Protein AF-A0A7K0PHN8-F1 (afdb_monomer)

pLDDT: mean 76.18, std 10.47, range [43.06, 88.5]

Secondary structure (DSSP, 8-state):
--HHHHHHHHHHHHHHHHHHTT---HHHHHHHHHHHHHTT-THHHHHHHHHHHHHHHHHT--HHHHHHHHHHHHTTT-HHHHHHHHHHHHHHHHHHHHHHHHHHHT-

Radius of gyration: 14.68 Å; Cα contacts (8 Å, |Δi|>4): 81; chains: 1; bounding box: 36×32×43 Å

Sequence (107 aa):
MALRGRQADRVLKAARTLQDTGEMTLGDAAYVCAFLADVDDERYSVAAARLAARIAMASRLGLEELDRLMNLVANLPEPDRLAELLRFTRDADLALARARTVRVAGS

Structure (mmCIF, N/CA/C/O backbone):
data_AF-A0A7K0PHN8-F1
#
_entry.id   AF-A0A7K0PHN8-F1
#
loop_
_atom_site.group_PDB
_atom_site.id
_atom_site.type_symbol
_atom_site.label_atom_id
_atom_site.label_alt_id
_atom_site.label_comp_id
_atom_site.label_asym_id
_atom_site.label_entity_id
_atom_sit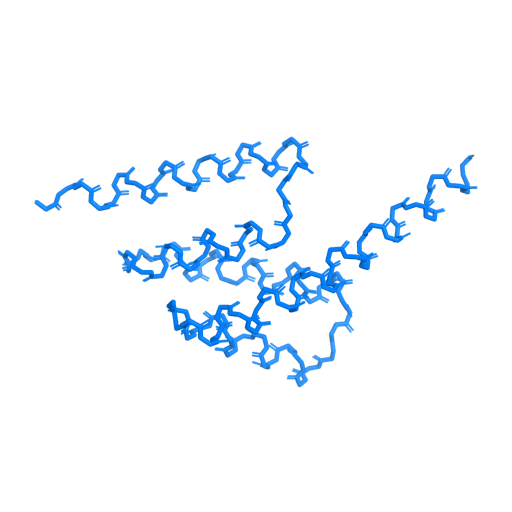e.label_seq_id
_atom_site.pdbx_PDB_ins_code
_atom_site.Cartn_x
_atom_site.Cartn_y
_atom_site.Cartn_z
_atom_site.occupancy
_atom_site.B_iso_or_equiv
_atom_site.auth_seq_id
_atom_site.auth_comp_id
_atom_site.auth_asym_id
_atom_site.auth_atom_id
_atom_site.pdbx_PDB_model_num
ATOM 1 N N . MET A 1 1 ? 19.223 7.900 -21.930 1.00 44.00 1 MET A N 1
ATOM 2 C CA . MET A 1 1 ? 18.589 7.099 -20.859 1.00 44.00 1 MET A CA 1
ATOM 3 C C . MET A 1 1 ? 18.504 7.905 -19.544 1.00 44.00 1 MET A C 1
ATOM 5 O O . MET A 1 1 ? 18.997 7.462 -18.526 1.00 44.00 1 MET A O 1
ATOM 9 N N . ALA A 1 2 ? 17.908 9.111 -19.555 1.00 49.03 2 ALA A N 1
ATOM 10 C CA . ALA A 1 2 ? 17.866 10.027 -18.389 1.00 49.03 2 ALA A CA 1
ATOM 11 C C . ALA A 1 2 ? 16.443 10.515 -18.028 1.00 49.03 2 ALA A C 1
ATOM 13 O O . ALA A 1 2 ? 16.266 11.355 -17.149 1.00 49.03 2 ALA A O 1
ATOM 14 N N . LEU A 1 3 ? 15.424 10.018 -18.739 1.00 43.06 3 LEU A N 1
ATOM 15 C CA . LEU A 1 3 ? 14.035 10.472 -18.608 1.00 43.06 3 LEU A CA 1
ATOM 16 C C . LEU A 1 3 ? 13.215 9.638 -17.609 1.00 43.06 3 LEU A C 1
ATOM 18 O O . LEU A 1 3 ? 12.299 10.190 -17.012 1.00 43.06 3 LEU A O 1
ATOM 22 N N . ARG A 1 4 ? 13.572 8.363 -17.372 1.00 53.31 4 ARG A N 1
ATOM 23 C CA . ARG A 1 4 ? 12.858 7.480 -16.427 1.00 53.31 4 ARG A CA 1
ATOM 24 C C . ARG A 1 4 ? 13.076 7.886 -14.959 1.00 53.31 4 ARG A C 1
ATOM 26 O O . ARG A 1 4 ? 12.104 8.130 -14.257 1.00 53.31 4 ARG A O 1
ATOM 33 N N . GLY A 1 5 ? 14.321 8.132 -14.534 1.00 55.09 5 GLY A N 1
ATOM 34 C CA . GLY A 1 5 ? 14.615 8.569 -13.154 1.00 55.09 5 GLY A CA 1
ATOM 35 C C . GLY A 1 5 ? 14.038 9.946 -12.776 1.00 55.09 5 GLY A C 1
ATOM 36 O O . GLY A 1 5 ? 13.573 10.148 -11.659 1.00 55.09 5 GLY A O 1
ATOM 37 N N . ARG A 1 6 ? 13.955 10.892 -13.728 1.00 57.84 6 ARG A N 1
ATOM 38 C CA . ARG A 1 6 ? 13.379 12.232 -13.469 1.00 57.84 6 ARG A CA 1
ATOM 39 C C . ARG A 1 6 ? 11.873 12.203 -13.193 1.00 57.84 6 ARG A C 1
ATOM 41 O O . ARG A 1 6 ? 11.357 13.147 -12.595 1.00 57.84 6 ARG A O 1
ATOM 48 N N . GLN A 1 7 ? 11.160 11.179 -13.662 1.00 65.00 7 GLN A N 1
ATOM 49 C CA . GLN A 1 7 ? 9.735 11.018 -13.371 1.00 65.00 7 GLN A CA 1
ATOM 50 C C . GLN A 1 7 ? 9.525 10.445 -11.963 1.00 65.00 7 GLN A C 1
ATOM 52 O O . GLN A 1 7 ? 8.699 10.988 -11.235 1.00 65.00 7 GLN A O 1
ATOM 57 N N . ALA A 1 8 ? 10.339 9.474 -11.532 1.00 63.16 8 ALA A N 1
ATOM 58 C CA . ALA A 1 8 ? 10.340 8.935 -10.165 1.00 63.16 8 ALA A CA 1
ATOM 59 C C . ALA A 1 8 ? 10.530 10.024 -9.100 1.00 63.16 8 ALA A C 1
ATOM 61 O O . ALA A 1 8 ? 9.734 10.132 -8.167 1.00 63.16 8 ALA A O 1
ATOM 62 N N . ASP A 1 9 ? 11.511 10.910 -9.298 1.00 66.19 9 ASP A N 1
ATOM 63 C CA . ASP A 1 9 ? 11.765 12.054 -8.414 1.00 66.19 9 ASP A CA 1
ATOM 64 C C . ASP A 1 9 ? 10.558 12.992 -8.288 1.00 66.19 9 ASP A C 1
ATOM 66 O O . ASP A 1 9 ? 10.242 13.482 -7.201 1.00 66.19 9 ASP A O 1
ATOM 70 N N . ARG A 1 10 ? 9.873 13.258 -9.407 1.00 67.38 10 ARG A N 1
ATOM 71 C CA . ARG A 1 10 ? 8.694 14.132 -9.437 1.00 67.38 10 ARG A CA 1
ATOM 72 C C . ARG A 1 10 ? 7.496 13.478 -8.763 1.00 67.38 10 ARG A C 1
ATOM 74 O O . ARG A 1 10 ? 6.799 14.168 -8.026 1.00 67.38 10 ARG A O 1
ATOM 81 N N . VAL A 1 11 ? 7.295 12.179 -8.972 1.00 69.69 11 VAL A N 1
ATOM 82 C CA . VAL A 1 11 ? 6.225 11.407 -8.327 1.00 69.69 11 VAL A CA 1
ATOM 83 C C . VAL A 1 11 ? 6.448 11.348 -6.816 1.00 69.69 11 VAL A C 1
ATOM 85 O O . VAL A 1 11 ? 5.540 11.675 -6.061 1.00 69.69 11 VAL A O 1
ATOM 88 N N . LEU A 1 12 ? 7.670 11.059 -6.355 1.00 66.62 12 LEU A N 1
ATOM 89 C CA . LEU A 1 12 ? 8.026 11.083 -4.930 1.00 66.62 12 LEU A CA 1
ATOM 90 C C . LEU A 1 12 ? 7.849 12.465 -4.301 1.00 66.62 12 LEU A C 1
ATOM 92 O O . LEU A 1 12 ? 7.349 12.579 -3.183 1.00 66.62 12 LEU A O 1
ATOM 96 N N . LYS A 1 13 ? 8.257 13.523 -5.007 1.00 67.56 13 LYS A N 1
ATOM 97 C CA . LYS A 1 13 ? 8.104 14.896 -4.520 1.00 67.56 13 LYS A CA 1
ATOM 98 C C . LYS A 1 13 ? 6.630 15.292 -4.426 1.00 67.56 13 LYS A C 1
ATOM 100 O O . LYS A 1 13 ? 6.237 15.840 -3.403 1.00 67.56 13 LYS A O 1
ATOM 105 N N . ALA A 1 14 ? 5.827 14.971 -5.441 1.00 68.88 14 ALA A N 1
ATOM 106 C CA . ALA A 1 14 ? 4.386 15.208 -5.432 1.00 68.88 14 ALA A CA 1
ATOM 107 C C . ALA A 1 14 ? 3.696 14.421 -4.308 1.00 68.88 14 ALA A C 1
ATOM 109 O O . ALA A 1 14 ? 2.936 15.000 -3.540 1.00 68.88 14 ALA A O 1
ATOM 110 N N . ALA A 1 15 ? 4.036 13.140 -4.145 1.00 68.44 15 ALA A N 1
ATOM 111 C CA . ALA A 1 15 ? 3.526 12.297 -3.069 1.00 68.44 15 ALA A CA 1
ATOM 112 C C . ALA A 1 15 ? 3.874 12.861 -1.684 1.00 68.44 15 ALA A C 1
ATOM 114 O O . ALA A 1 15 ? 3.029 12.920 -0.800 1.00 68.44 15 ALA A O 1
ATOM 115 N N . ARG A 1 16 ? 5.105 13.348 -1.494 1.00 66.31 16 ARG A N 1
ATOM 116 C CA . ARG A 1 16 ? 5.521 13.959 -0.227 1.00 66.31 16 ARG A CA 1
ATOM 117 C C . ARG A 1 16 ? 4.756 15.249 0.067 1.00 66.31 16 ARG A C 1
ATOM 119 O O . ARG A 1 16 ? 4.291 15.429 1.184 1.00 66.31 16 ARG A O 1
ATOM 126 N N . THR A 1 17 ? 4.560 16.100 -0.940 1.00 64.69 17 THR A N 1
ATOM 127 C CA . THR A 1 17 ? 3.740 17.312 -0.807 1.00 64.69 17 THR A CA 1
ATOM 128 C C . THR A 1 17 ? 2.283 16.982 -0.466 1.00 64.69 17 THR A C 1
ATOM 130 O O . THR A 1 17 ? 1.723 17.614 0.421 1.00 64.69 17 THR A O 1
ATOM 133 N N . LEU A 1 18 ? 1.688 15.969 -1.101 1.00 62.38 18 LEU A N 1
ATOM 134 C CA . LEU A 1 18 ? 0.312 15.525 -0.828 1.00 62.38 18 LEU A CA 1
ATOM 135 C C . LEU A 1 18 ? 0.165 14.811 0.527 1.00 62.38 18 LEU A C 1
ATOM 137 O O . LEU A 1 18 ? -0.891 14.848 1.158 1.00 62.38 18 LEU A O 1
ATOM 141 N N . GLN A 1 19 ? 1.224 14.154 1.001 1.00 62.28 19 GLN A N 1
ATOM 142 C CA . GLN A 1 19 ? 1.268 13.600 2.349 1.00 62.28 19 GLN A CA 1
ATOM 143 C C . GLN A 1 19 ? 1.260 14.715 3.403 1.00 62.28 19 GLN A C 1
ATOM 145 O O . GLN A 1 19 ? 0.554 14.586 4.403 1.00 62.28 19 GLN A O 1
ATOM 150 N N . ASP A 1 20 ? 2.016 15.793 3.182 1.00 63.03 20 ASP A N 1
ATOM 151 C CA 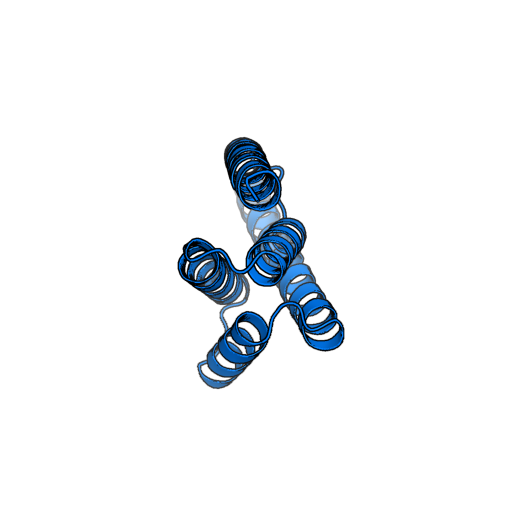. ASP A 1 20 ? 2.107 16.920 4.115 1.00 63.03 20 ASP A CA 1
ATOM 152 C C . ASP A 1 20 ? 0.787 17.711 4.199 1.00 63.03 20 ASP A C 1
ATOM 154 O O . ASP A 1 20 ? 0.455 18.234 5.263 1.00 63.03 20 ASP A O 1
ATOM 158 N N . THR A 1 21 ? -0.015 17.740 3.126 1.00 66.31 21 THR A N 1
ATOM 159 C CA . THR A 1 21 ? -1.388 18.284 3.157 1.00 66.31 21 THR A CA 1
ATOM 160 C C . THR A 1 21 ? -2.409 17.318 3.767 1.00 66.31 21 THR A C 1
ATOM 162 O O . THR A 1 21 ? -3.543 17.707 4.042 1.00 66.31 21 THR A O 1
ATOM 165 N N . GLY A 1 22 ? -2.016 16.067 4.032 1.00 63.75 22 GLY A N 1
ATOM 166 C CA . GLY A 1 22 ? -2.887 15.028 4.583 1.00 63.75 22 GLY A CA 1
ATOM 167 C C . GLY A 1 22 ? -3.914 14.475 3.592 1.00 63.75 22 GLY A C 1
ATOM 168 O O . GLY A 1 22 ? -4.832 13.773 4.018 1.00 63.75 22 GLY A O 1
ATOM 169 N N . GLU A 1 23 ? -3.767 14.778 2.301 1.00 69.81 23 GLU A N 1
ATOM 170 C CA . GLU A 1 23 ? -4.691 14.372 1.234 1.00 69.81 23 GLU A CA 1
ATOM 171 C C . GLU A 1 23 ? -4.340 13.009 0.626 1.00 69.81 23 GLU A C 1
ATOM 173 O O . GLU A 1 23 ? -5.155 12.414 -0.071 1.00 69.81 23 GLU A O 1
ATOM 178 N N . MET A 1 24 ? -3.142 12.488 0.903 1.00 76.81 24 MET A N 1
ATOM 179 C CA . MET A 1 24 ? -2.684 11.229 0.322 1.00 76.81 24 MET A CA 1
ATOM 180 C C . MET A 1 24 ? -3.193 10.009 1.100 1.00 76.81 24 MET A C 1
ATOM 182 O O . MET A 1 24 ? -2.781 9.766 2.243 1.00 76.81 24 MET A O 1
ATOM 186 N N . THR A 1 25 ? -4.048 9.218 0.452 1.00 82.06 25 THR A N 1
ATOM 187 C CA . THR A 1 25 ? -4.554 7.942 0.980 1.00 82.06 25 THR A CA 1
ATOM 188 C C . THR A 1 25 ? -3.473 6.854 0.939 1.00 82.06 25 THR A C 1
ATOM 190 O O . THR A 1 25 ? -2.442 6.996 0.268 1.00 82.06 25 THR A O 1
ATOM 193 N N . LEU A 1 26 ? -3.670 5.740 1.652 1.00 81.88 26 LEU A N 1
ATOM 194 C CA . LEU A 1 26 ? -2.768 4.588 1.535 1.00 81.88 26 LEU A CA 1
ATOM 195 C C . LEU A 1 26 ? -2.834 3.968 0.131 1.00 81.88 26 LEU A C 1
ATOM 197 O O . LEU A 1 26 ? -1.819 3.467 -0.354 1.00 81.88 26 LEU A O 1
ATOM 201 N N . GLY A 1 27 ? -3.988 4.050 -0.539 1.00 83.75 27 GLY A N 1
ATOM 202 C CA . GLY A 1 27 ? -4.137 3.632 -1.936 1.00 83.75 27 GLY A CA 1
ATOM 203 C C . GLY A 1 27 ? -3.244 4.427 -2.893 1.00 83.75 27 GLY A C 1
ATOM 204 O O . GLY A 1 27 ? -2.529 3.838 -3.704 1.00 83.75 27 GLY A O 1
ATOM 205 N N . ASP A 1 28 ? -3.195 5.753 -2.746 1.00 82.50 28 ASP A N 1
ATOM 206 C CA . ASP A 1 28 ? -2.301 6.607 -3.544 1.00 82.50 28 ASP A CA 1
ATOM 207 C C . ASP A 1 28 ? -0.826 6.258 -3.294 1.00 82.50 28 ASP A C 1
ATOM 209 O O . ASP A 1 28 ? -0.017 6.181 -4.221 1.00 82.50 28 ASP A O 1
ATOM 213 N N . ALA A 1 29 ? -0.476 5.970 -2.037 1.00 81.44 29 ALA A N 1
ATOM 214 C CA . ALA A 1 29 ? 0.865 5.530 -1.666 1.00 81.44 29 ALA A CA 1
ATOM 215 C C . ALA A 1 29 ? 1.252 4.182 -2.300 1.00 81.44 29 ALA A C 1
ATOM 217 O O . ALA A 1 29 ? 2.407 4.013 -2.700 1.00 81.44 29 ALA A O 1
ATOM 218 N N . ALA A 1 30 ? 0.307 3.247 -2.433 1.00 83.62 30 ALA A N 1
ATOM 219 C CA . ALA A 1 30 ? 0.522 1.974 -3.118 1.00 83.62 30 ALA A CA 1
ATOM 220 C C . ALA A 1 30 ? 0.793 2.166 -4.616 1.00 83.62 30 ALA A C 1
ATOM 222 O O . ALA A 1 30 ? 1.737 1.570 -5.136 1.00 83.62 30 ALA A O 1
ATOM 223 N N . TYR A 1 31 ? 0.054 3.054 -5.291 1.00 83.38 31 TYR A N 1
ATOM 224 C CA . TYR A 1 31 ? 0.319 3.397 -6.694 1.00 83.38 31 TYR A CA 1
ATOM 225 C C . TYR A 1 31 ? 1.694 4.032 -6.896 1.00 83.38 31 TYR A C 1
ATOM 227 O O . TYR A 1 31 ? 2.404 3.672 -7.833 1.00 83.38 31 TYR A O 1
ATOM 235 N N . VAL A 1 32 ? 2.102 4.936 -6.001 1.00 81.56 32 VAL A N 1
ATOM 236 C CA . VAL A 1 32 ? 3.449 5.520 -6.032 1.00 81.56 32 VAL A CA 1
ATOM 237 C C . VAL A 1 32 ? 4.513 4.437 -5.860 1.00 81.56 32 VAL A C 1
ATOM 239 O O . VAL A 1 32 ? 5.484 4.424 -6.610 1.00 81.56 32 VAL A O 1
ATOM 242 N N . CYS A 1 33 ? 4.334 3.503 -4.921 1.00 81.81 33 CYS A N 1
ATOM 243 C CA . CYS A 1 33 ? 5.281 2.403 -4.729 1.00 81.81 33 CYS A CA 1
ATOM 244 C C . CYS A 1 33 ? 5.351 1.482 -5.953 1.00 81.81 33 CYS A C 1
ATOM 246 O O . CYS A 1 33 ? 6.450 1.126 -6.362 1.00 81.81 33 CYS A O 1
ATOM 248 N N . ALA A 1 34 ? 4.215 1.146 -6.570 1.00 84.00 34 ALA A N 1
ATOM 249 C CA . ALA A 1 34 ? 4.186 0.342 -7.790 1.00 84.00 34 ALA A CA 1
ATOM 250 C C . ALA A 1 34 ? 4.857 1.058 -8.970 1.00 84.00 34 ALA A C 1
ATOM 252 O O . ALA A 1 34 ? 5.633 0.445 -9.694 1.00 84.00 34 ALA A O 1
ATOM 253 N N . PHE A 1 35 ? 4.633 2.366 -9.124 1.00 82.69 35 PHE A N 1
ATOM 254 C CA . PHE A 1 35 ? 5.333 3.170 -10.126 1.00 82.69 35 PHE A CA 1
ATOM 255 C C . PHE A 1 35 ? 6.851 3.165 -9.901 1.00 82.69 35 PHE A C 1
ATOM 257 O O . PHE A 1 35 ? 7.604 3.015 -10.855 1.00 82.69 35 PHE A O 1
ATOM 264 N N . LEU A 1 36 ? 7.308 3.309 -8.648 1.00 80.19 36 LEU A N 1
ATOM 265 C CA . LEU A 1 36 ? 8.735 3.260 -8.303 1.00 80.19 36 LEU A CA 1
ATOM 266 C C . LEU A 1 36 ? 9.356 1.873 -8.541 1.00 80.19 36 LEU A C 1
ATOM 268 O O . LEU A 1 36 ? 10.518 1.798 -8.930 1.00 80.19 36 LEU A O 1
ATOM 272 N N . ALA A 1 37 ? 8.584 0.803 -8.333 1.00 81.69 37 ALA A N 1
ATOM 273 C CA . ALA A 1 37 ? 8.998 -0.565 -8.637 1.00 81.69 37 ALA A CA 1
ATOM 274 C C . ALA A 1 37 ? 9.142 -0.794 -10.151 1.00 81.69 37 ALA A C 1
ATOM 276 O O . ALA A 1 37 ? 10.129 -1.366 -10.595 1.00 81.69 37 ALA A O 1
ATOM 277 N N . ASP A 1 38 ? 8.197 -0.292 -10.955 1.00 84.62 38 ASP A N 1
ATOM 278 C CA . ASP A 1 38 ? 8.228 -0.402 -12.423 1.00 84.62 38 ASP A CA 1
ATOM 279 C C . ASP A 1 38 ? 9.442 0.303 -13.051 1.00 84.62 38 ASP A C 1
ATOM 281 O O . ASP A 1 38 ? 10.001 -0.141 -14.054 1.00 84.62 38 ASP A O 1
ATOM 285 N N . VAL A 1 39 ? 9.893 1.399 -12.436 1.00 82.12 39 VAL A N 1
ATOM 286 C CA . VAL A 1 39 ? 11.090 2.133 -12.875 1.00 82.12 39 VAL A CA 1
ATOM 287 C C . VAL A 1 39 ? 12.398 1.616 -12.261 1.00 82.12 39 VAL A C 1
ATOM 289 O O . VAL A 1 39 ? 13.441 2.197 -12.568 1.00 82.12 39 VAL A O 1
ATOM 292 N N . ASP A 1 40 ? 12.345 0.549 -11.450 1.00 77.31 40 ASP A N 1
ATOM 293 C CA . ASP A 1 40 ? 13.487 -0.107 -10.788 1.00 77.31 40 ASP A CA 1
ATOM 294 C C . ASP A 1 40 ? 14.379 0.873 -9.990 1.00 77.31 40 ASP A C 1
ATOM 296 O O . ASP A 1 40 ? 15.603 0.904 -1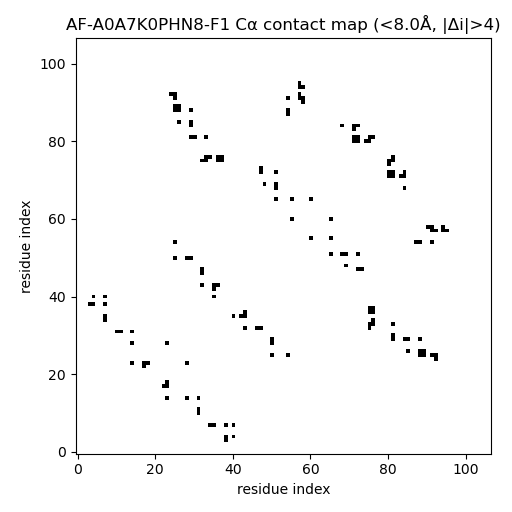0.115 1.00 77.31 40 ASP A O 1
ATOM 300 N N . ASP A 1 41 ? 13.755 1.763 -9.207 1.00 79.06 41 ASP A N 1
ATOM 301 C CA . ASP A 1 41 ? 14.458 2.763 -8.388 1.00 79.06 41 ASP A CA 1
ATOM 302 C C . ASP A 1 41 ? 14.750 2.209 -6.982 1.00 79.06 41 ASP A C 1
ATOM 304 O O . ASP A 1 41 ? 13.838 1.773 -6.289 1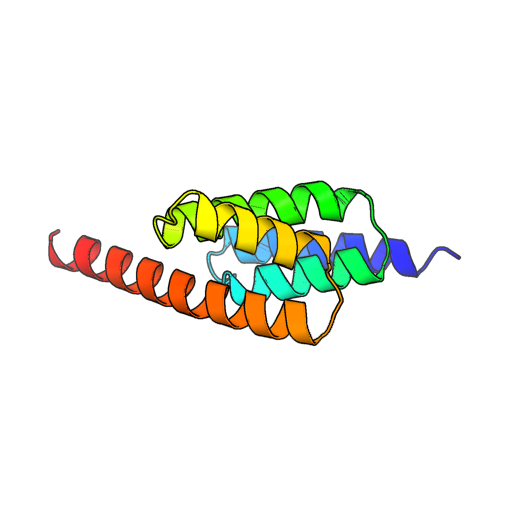.00 79.06 41 ASP A O 1
ATOM 308 N N . GLU A 1 42 ? 15.992 2.297 -6.495 1.00 78.12 42 GLU A N 1
ATOM 309 C CA . GLU A 1 42 ? 16.405 1.816 -5.160 1.00 78.12 42 GLU A CA 1
ATOM 310 C C . GLU A 1 42 ? 15.548 2.378 -4.005 1.00 78.12 42 GLU A C 1
ATOM 312 O O . GLU A 1 42 ? 15.354 1.741 -2.963 1.00 78.12 42 GLU A O 1
ATOM 317 N N . ARG A 1 43 ? 14.967 3.568 -4.185 1.00 77.44 43 ARG A N 1
ATOM 318 C CA . ARG A 1 43 ? 14.072 4.187 -3.198 1.00 77.44 43 ARG A CA 1
ATOM 319 C C . ARG A 1 43 ? 12.774 3.414 -3.015 1.00 77.44 43 ARG A C 1
ATOM 321 O O . ARG A 1 43 ? 12.119 3.609 -1.986 1.00 77.44 43 ARG A O 1
ATOM 328 N N . TYR A 1 44 ? 12.404 2.559 -3.966 1.00 81.94 44 TYR A N 1
ATOM 329 C CA .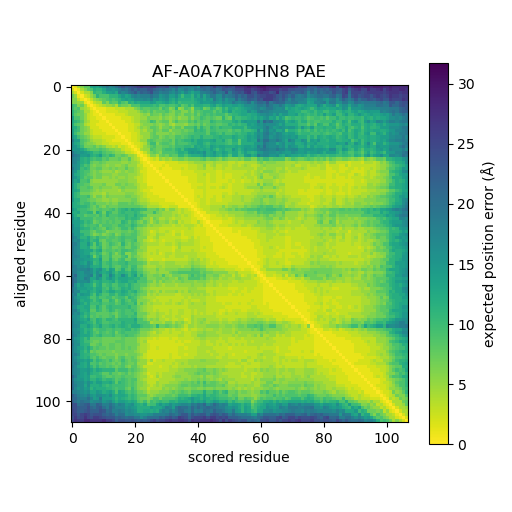 TYR A 1 44 ? 11.270 1.658 -3.846 1.00 81.94 44 TYR A CA 1
ATOM 330 C C . TYR A 1 44 ? 11.370 0.824 -2.568 1.00 81.94 44 TYR A C 1
ATOM 332 O O . TYR A 1 44 ? 10.415 0.840 -1.803 1.00 81.94 44 TYR A O 1
ATOM 340 N N . SER A 1 45 ? 12.524 0.232 -2.243 1.00 77.75 45 SER A N 1
ATOM 341 C CA . SER A 1 45 ? 12.710 -0.572 -1.019 1.00 77.75 45 SER A CA 1
ATOM 342 C C . SER A 1 45 ? 12.345 0.201 0.256 1.00 77.75 45 SER A C 1
ATOM 344 O O . SER A 1 45 ? 11.694 -0.318 1.165 1.00 77.75 45 SER A O 1
ATOM 346 N N . VAL A 1 46 ? 12.701 1.488 0.309 1.00 79.38 46 VAL A N 1
ATOM 347 C CA . VAL A 1 46 ? 12.380 2.372 1.440 1.00 79.38 46 VAL A CA 1
ATOM 348 C C . VAL A 1 46 ? 10.902 2.779 1.434 1.00 79.38 46 VAL A C 1
ATOM 350 O O . VAL A 1 46 ? 10.273 2.840 2.493 1.00 79.38 46 VAL A O 1
ATOM 353 N N . ALA A 1 47 ? 10.334 3.077 0.263 1.00 79.25 47 ALA A N 1
ATOM 354 C CA . ALA A 1 47 ? 8.927 3.448 0.112 1.00 79.25 47 ALA A CA 1
ATOM 355 C C . ALA A 1 47 ? 7.989 2.276 0.455 1.00 79.25 47 ALA A C 1
ATOM 357 O O . ALA A 1 47 ? 7.061 2.446 1.245 1.00 79.25 47 ALA A O 1
ATOM 358 N N . ALA A 1 48 ? 8.310 1.086 -0.049 1.00 81.38 48 ALA A N 1
ATOM 359 C CA . ALA A 1 48 ? 7.697 -0.200 0.246 1.00 81.38 48 ALA A CA 1
ATOM 360 C C . ALA A 1 48 ? 7.638 -0.481 1.753 1.00 81.38 48 ALA A C 1
ATOM 362 O O . ALA A 1 48 ? 6.556 -0.685 2.305 1.00 81.38 48 ALA A O 1
ATOM 363 N N . ALA A 1 49 ? 8.783 -0.412 2.441 1.00 77.25 49 ALA A N 1
ATOM 364 C CA . ALA A 1 49 ? 8.854 -0.647 3.883 1.00 77.25 49 ALA A CA 1
ATOM 365 C C . ALA A 1 49 ? 8.008 0.362 4.681 1.00 77.25 49 ALA A C 1
ATOM 367 O O . ALA A 1 49 ? 7.310 -0.002 5.629 1.00 77.25 49 ALA A O 1
ATOM 368 N N . ARG A 1 50 ? 8.021 1.64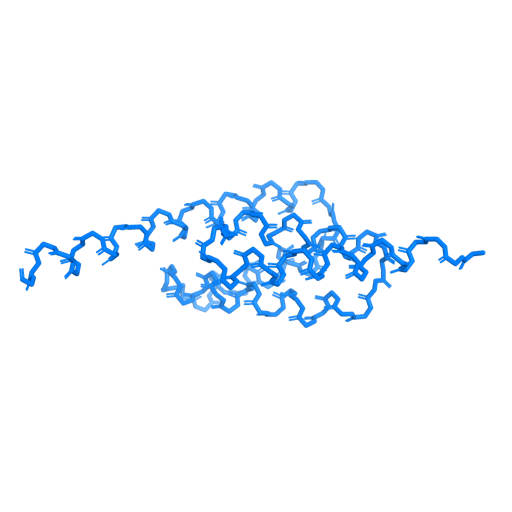1 4.281 1.00 81.25 50 ARG A N 1
ATOM 369 C CA . ARG A 1 50 ? 7.199 2.687 4.914 1.00 81.25 50 ARG A CA 1
ATOM 370 C C . ARG A 1 50 ? 5.706 2.460 4.693 1.00 81.25 50 ARG A C 1
ATOM 372 O O . ARG A 1 50 ? 4.927 2.667 5.623 1.00 81.25 50 ARG A O 1
ATOM 379 N N . LEU A 1 51 ? 5.308 2.056 3.489 1.00 82.62 51 LEU A N 1
ATOM 380 C CA . LEU A 1 51 ? 3.921 1.736 3.170 1.00 82.62 51 LEU A CA 1
ATOM 381 C C . LEU A 1 51 ? 3.437 0.541 3.998 1.00 82.62 51 LEU A C 1
ATOM 383 O O . LEU A 1 51 ? 2.404 0.646 4.660 1.00 82.62 51 LEU A O 1
ATOM 387 N N . ALA A 1 52 ? 4.217 -0.542 4.032 1.00 80.75 52 ALA A N 1
ATOM 388 C CA . ALA A 1 52 ? 3.897 -1.736 4.807 1.00 80.75 52 ALA A CA 1
ATOM 389 C C . ALA A 1 52 ? 3.731 -1.417 6.303 1.00 80.75 52 ALA A C 1
ATOM 391 O O . ALA A 1 52 ? 2.719 -1.770 6.909 1.00 80.75 52 ALA A O 1
ATOM 392 N N . ALA A 1 53 ? 4.657 -0.648 6.886 1.00 77.12 53 ALA A N 1
ATOM 393 C CA . ALA A 1 53 ? 4.566 -0.222 8.282 1.00 77.12 53 ALA A CA 1
ATOM 394 C C . ALA A 1 53 ? 3.304 0.616 8.563 1.00 77.12 53 ALA A C 1
ATOM 396 O O . ALA A 1 53 ? 2.642 0.426 9.585 1.00 77.12 53 ALA A O 1
ATOM 397 N N . ARG A 1 54 ? 2.937 1.534 7.657 1.00 80.75 54 ARG A N 1
ATOM 398 C CA . ARG A 1 54 ? 1.728 2.362 7.806 1.00 80.75 54 ARG A CA 1
ATOM 399 C C . ARG A 1 54 ? 0.449 1.532 7.762 1.00 80.75 54 ARG A C 1
ATOM 401 O O . ARG A 1 54 ? -0.418 1.740 8.607 1.00 80.75 54 ARG A O 1
ATOM 408 N N . ILE A 1 55 ? 0.343 0.595 6.822 1.00 80.69 55 ILE A N 1
ATOM 409 C CA . ILE A 1 55 ? -0.814 -0.308 6.713 1.00 80.69 55 ILE A CA 1
ATOM 410 C C . ILE A 1 55 ? -0.913 -1.201 7.957 1.00 80.69 55 ILE A C 1
ATOM 412 O O . ILE A 1 55 ? -2.001 -1.335 8.520 1.00 80.69 55 ILE A O 1
ATOM 416 N N . ALA A 1 56 ? 0.213 -1.749 8.427 1.00 80.06 56 ALA A N 1
ATOM 417 C CA . ALA A 1 56 ? 0.263 -2.584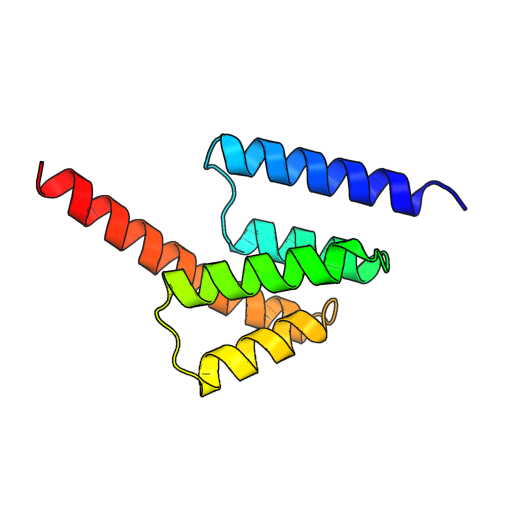 9.625 1.00 80.06 56 ALA A CA 1
ATOM 418 C C . ALA A 1 56 ? -0.204 -1.828 10.879 1.00 80.06 56 ALA A C 1
ATOM 420 O O . ALA A 1 56 ? -1.032 -2.334 11.634 1.00 80.06 56 ALA A O 1
ATOM 421 N N . MET A 1 57 ? 0.261 -0.587 11.069 1.00 79.19 57 MET A N 1
ATOM 422 C CA . MET A 1 57 ? -0.175 0.268 12.179 1.00 79.19 57 MET A CA 1
ATOM 423 C C . MET A 1 57 ? -1.662 0.637 12.092 1.00 79.19 57 MET A C 1
ATOM 425 O O . MET A 1 57 ? -2.355 0.632 13.109 1.00 79.19 57 MET A O 1
ATOM 429 N N . ALA A 1 58 ? -2.156 0.947 10.892 1.00 77.56 58 ALA A N 1
ATOM 430 C CA . ALA A 1 58 ? -3.553 1.308 10.662 1.00 77.56 58 ALA A CA 1
ATOM 431 C C . ALA A 1 58 ? -4.515 0.137 10.911 1.00 77.56 58 ALA A C 1
ATOM 433 O O . ALA A 1 58 ? -5.586 0.329 11.486 1.00 77.56 58 ALA A O 1
ATOM 434 N N . SER A 1 59 ? -4.111 -1.068 10.508 1.00 76.00 59 SER A N 1
ATOM 435 C CA . SER A 1 59 ? -4.971 -2.257 10.509 1.00 76.00 59 SER A CA 1
ATOM 436 C C . SER A 1 59 ? -4.726 -3.186 11.700 1.00 76.00 59 SER A C 1
ATOM 438 O O . SER A 1 59 ? -5.446 -4.164 11.853 1.00 76.00 59 SER A O 1
ATOM 440 N N . ARG A 1 60 ? -3.734 -2.881 12.555 1.00 81.31 60 ARG A N 1
ATOM 441 C CA . ARG A 1 60 ? -3.307 -3.712 13.700 1.00 81.31 60 ARG A CA 1
ATOM 442 C C . ARG A 1 60 ? -3.063 -5.174 13.308 1.00 81.31 60 ARG A C 1
ATOM 444 O O . ARG A 1 60 ? -3.518 -6.082 13.997 1.00 81.31 60 ARG A O 1
ATOM 451 N N . LEU A 1 61 ? -2.363 -5.367 12.192 1.00 80.00 61 LEU A N 1
ATOM 452 C CA . LEU A 1 61 ? -2.121 -6.688 11.613 1.00 80.00 61 LEU A CA 1
ATOM 453 C C . LEU A 1 61 ? -1.352 -7.605 12.573 1.00 80.00 61 LEU A C 1
ATOM 455 O O . LEU A 1 61 ? -0.428 -7.165 13.264 1.00 80.00 61 LEU A O 1
ATOM 459 N N . GLY A 1 62 ? -1.712 -8.887 12.566 1.00 81.12 62 GLY A N 1
ATOM 460 C CA . GLY A 1 62 ? -0.912 -9.957 13.150 1.00 81.12 62 GLY A CA 1
ATOM 461 C C . GLY A 1 62 ? 0.336 -10.267 12.314 1.00 81.12 62 GLY A C 1
ATOM 462 O O . GLY A 1 62 ? 0.511 -9.769 11.202 1.00 81.12 62 GLY A O 1
ATOM 463 N N . LEU A 1 63 ? 1.220 -11.118 12.843 1.00 81.75 63 LEU A N 1
ATOM 464 C CA . LEU A 1 63 ? 2.495 -11.460 12.193 1.00 81.75 63 LEU A CA 1
ATOM 465 C C . LEU A 1 63 ? 2.316 -12.120 10.813 1.00 81.75 63 LEU A C 1
ATOM 467 O O . LEU A 1 63 ? 3.053 -11.794 9.890 1.00 81.75 63 LEU A O 1
ATOM 471 N N . GLU A 1 64 ? 1.322 -12.997 10.655 1.00 85.50 64 GLU A N 1
ATOM 472 C CA . GLU A 1 64 ? 1.026 -13.666 9.375 1.00 85.50 64 GLU A CA 1
ATOM 473 C C . GLU A 1 64 ? 0.545 -12.678 8.302 1.00 85.50 64 GLU A C 1
ATOM 475 O O . GLU A 1 64 ? 0.945 -12.739 7.140 1.00 85.50 64 GLU A O 1
ATOM 480 N N . GLU A 1 65 ? -0.296 -11.723 8.692 1.00 84.81 65 GLU A N 1
ATOM 481 C CA . GLU A 1 65 ? -0.818 -10.693 7.793 1.00 84.81 65 GLU A CA 1
ATOM 482 C C . GLU A 1 65 ? 0.267 -9.679 7.422 1.00 84.81 65 GLU A C 1
ATOM 484 O O . GLU A 1 65 ? 0.295 -9.188 6.292 1.00 84.81 65 GLU A O 1
ATOM 489 N N . LEU A 1 66 ? 1.185 -9.394 8.350 1.00 82.94 66 LEU A N 1
ATOM 490 C CA . LEU A 1 66 ? 2.364 -8.579 8.089 1.00 82.94 66 LEU A CA 1
ATOM 491 C C . LEU A 1 66 ? 3.300 -9.254 7.079 1.00 82.94 66 LEU A C 1
ATOM 493 O O . LEU A 1 66 ? 3.760 -8.589 6.154 1.00 82.94 66 LEU A O 1
ATOM 497 N N . ASP A 1 67 ? 3.550 -10.556 7.217 1.00 85.19 67 ASP A N 1
ATOM 498 C CA . ASP A 1 67 ? 4.365 -11.312 6.259 1.00 85.19 67 ASP A CA 1
ATOM 499 C C . ASP A 1 67 ? 3.714 -11.337 4.867 1.00 85.19 67 ASP A C 1
ATOM 501 O O . ASP A 1 67 ? 4.358 -11.048 3.855 1.00 85.19 67 ASP A O 1
ATOM 505 N N . ARG A 1 68 ? 2.393 -11.556 4.803 1.00 87.19 68 ARG A N 1
ATOM 506 C CA . ARG A 1 68 ? 1.633 -11.444 3.550 1.00 87.19 68 ARG A CA 1
ATOM 507 C C . ARG A 1 68 ? 1.766 -10.054 2.932 1.00 87.19 68 ARG A C 1
ATOM 509 O O . ARG A 1 68 ? 2.024 -9.947 1.737 1.00 87.19 68 ARG A O 1
ATOM 516 N N . LEU A 1 69 ? 1.616 -8.996 3.725 1.00 86.00 69 LEU A N 1
ATOM 517 C CA . LEU A 1 69 ? 1.754 -7.616 3.263 1.00 86.00 69 LEU A CA 1
ATOM 518 C C . LEU A 1 69 ? 3.158 -7.337 2.711 1.00 86.00 69 LEU A C 1
ATOM 520 O O . LEU A 1 69 ? 3.283 -6.754 1.637 1.00 86.00 69 LEU A O 1
ATOM 524 N N . MET A 1 70 ? 4.205 -7.780 3.407 1.00 84.31 70 MET A N 1
ATOM 525 C CA . MET A 1 70 ? 5.587 -7.639 2.943 1.00 84.31 70 MET A CA 1
ATOM 526 C C . MET A 1 70 ? 5.812 -8.372 1.616 1.00 84.31 70 MET A C 1
ATOM 528 O O . MET A 1 70 ? 6.412 -7.802 0.704 1.00 84.31 70 MET A O 1
ATOM 532 N N . ASN A 1 71 ? 5.259 -9.579 1.464 1.00 87.19 71 ASN A N 1
ATOM 533 C CA . ASN A 1 71 ? 5.307 -10.336 0.213 1.00 87.19 71 ASN A CA 1
ATOM 534 C C . ASN A 1 71 ? 4.558 -9.638 -0.932 1.00 87.19 71 ASN A C 1
ATOM 536 O O . ASN A 1 71 ? 5.063 -9.585 -2.052 1.00 87.19 71 ASN A O 1
ATOM 540 N N . LEU A 1 72 ? 3.371 -9.075 -0.681 1.00 86.00 72 LEU A N 1
ATOM 541 C CA . LEU A 1 72 ? 2.629 -8.320 -1.698 1.00 86.00 72 LEU A CA 1
ATOM 542 C C . LEU A 1 72 ? 3.413 -7.109 -2.176 1.00 86.00 72 LEU A C 1
ATOM 544 O O . LEU A 1 72 ? 3.491 -6.859 -3.376 1.00 86.00 72 LEU A O 1
ATOM 548 N N . VAL A 1 73 ? 3.997 -6.375 -1.231 1.00 84.88 73 VAL A N 1
ATOM 549 C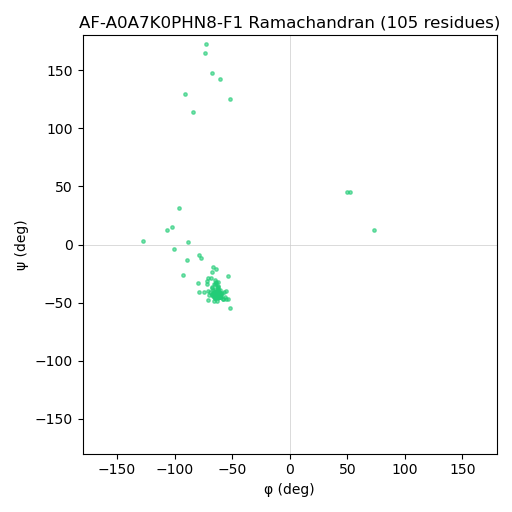 CA . VAL A 1 73 ? 4.773 -5.192 -1.554 1.00 84.88 73 VAL A CA 1
ATOM 550 C C . VAL A 1 73 ? 6.006 -5.582 -2.356 1.00 84.88 73 VAL A C 1
ATOM 552 O O . VAL A 1 73 ? 6.205 -4.943 -3.376 1.00 84.88 73 VAL A O 1
ATOM 555 N N . ALA A 1 74 ? 6.761 -6.619 -1.968 1.00 84.44 74 ALA A N 1
ATOM 556 C CA . ALA A 1 74 ? 8.011 -7.047 -2.615 1.00 84.44 74 ALA A CA 1
ATOM 557 C C . ALA A 1 74 ? 7.867 -7.547 -4.065 1.00 84.44 74 ALA A C 1
ATOM 559 O O . ALA A 1 74 ? 8.852 -7.562 -4.795 1.00 84.44 74 ALA A O 1
ATOM 560 N N . ASN A 1 75 ? 6.663 -7.954 -4.478 1.00 84.88 75 ASN A N 1
ATOM 561 C CA . ASN A 1 75 ? 6.386 -8.448 -5.833 1.00 84.88 75 ASN A CA 1
ATOM 562 C C . ASN A 1 75 ? 5.681 -7.401 -6.719 1.00 84.88 75 ASN A C 1
ATOM 564 O O . ASN A 1 75 ? 5.121 -7.726 -7.763 1.00 84.88 75 ASN A O 1
ATOM 568 N N . LEU A 1 76 ? 5.669 -6.127 -6.322 1.00 84.06 76 LEU A N 1
ATOM 569 C CA . LEU A 1 76 ? 5.234 -5.054 -7.218 1.00 84.06 76 LEU A CA 1
ATOM 570 C C . LEU A 1 76 ? 6.242 -4.880 -8.373 1.00 84.06 76 LEU A C 1
ATOM 572 O O . LEU A 1 76 ? 7.437 -5.070 -8.158 1.00 84.06 76 LEU A O 1
ATOM 576 N N . PRO A 1 77 ? 5.797 -4.488 -9.583 1.00 81.56 77 PRO A N 1
ATOM 577 C CA . PRO A 1 77 ? 4.471 -3.962 -9.925 1.00 81.56 77 PRO A CA 1
ATOM 578 C C . PRO A 1 77 ? 3.474 -5.004 -10.475 1.00 81.56 77 PRO A C 1
ATOM 580 O O . PRO A 1 77 ? 2.623 -4.645 -11.288 1.00 81.56 77 PRO A O 1
ATOM 583 N N . GLU A 1 78 ? 3.536 -6.279 -10.067 1.00 88.50 78 GLU A N 1
ATOM 584 C CA . GLU A 1 78 ? 2.587 -7.296 -10.551 1.00 88.50 78 GLU A CA 1
ATOM 585 C C . GLU A 1 78 ? 1.114 -6.844 -10.382 1.00 88.50 78 GLU A C 1
ATOM 587 O O . GLU A 1 78 ? 0.703 -6.513 -9.263 1.00 88.50 78 GLU A O 1
ATOM 592 N N . PRO A 1 79 ? 0.287 -6.846 -11.453 1.00 80.00 79 PRO A N 1
ATOM 593 C CA . PRO A 1 79 ? -1.073 -6.297 -11.411 1.00 80.00 79 PRO A CA 1
ATOM 594 C C . PRO A 1 79 ? -1.968 -6.929 -10.340 1.00 80.00 79 PRO A C 1
ATOM 596 O O . PRO A 1 79 ? -2.690 -6.220 -9.637 1.00 80.00 79 PRO A O 1
ATOM 599 N N . ASP A 1 80 ? -1.882 -8.249 -10.171 1.00 87.75 80 ASP A N 1
ATOM 600 C CA . ASP A 1 80 ? -2.669 -8.981 -9.175 1.00 87.75 80 ASP A CA 1
ATOM 601 C C . ASP A 1 80 ? -2.246 -8.615 -7.744 1.00 87.75 80 ASP A C 1
ATOM 603 O O . ASP A 1 80 ? -3.092 -8.445 -6.859 1.00 87.75 80 ASP A O 1
ATOM 607 N N . ARG A 1 81 ? -0.940 -8.410 -7.524 1.00 86.12 81 ARG A N 1
ATOM 608 C CA . ARG A 1 81 ? -0.370 -7.984 -6.236 1.00 86.12 81 ARG A CA 1
ATOM 609 C C . ARG A 1 81 ? -0.751 -6.555 -5.906 1.00 86.12 81 ARG A C 1
ATOM 611 O O . ARG A 1 81 ? -1.128 -6.278 -4.770 1.00 86.12 81 ARG A O 1
ATOM 618 N N . LEU A 1 82 ? -0.732 -5.668 -6.899 1.00 85.12 82 LEU A N 1
ATOM 619 C CA . LEU A 1 82 ? -1.204 -4.298 -6.745 1.00 85.12 82 LEU A CA 1
ATOM 620 C C . LEU A 1 82 ? -2.698 -4.268 -6.405 1.00 85.12 82 LEU A C 1
ATOM 622 O O . LEU A 1 82 ? -3.092 -3.580 -5.469 1.00 85.12 82 LEU A O 1
ATOM 626 N N . ALA A 1 83 ? -3.533 -5.049 -7.093 1.00 86.00 83 ALA A N 1
ATOM 627 C CA . ALA A 1 83 ? -4.962 -5.132 -6.792 1.00 86.00 83 ALA A CA 1
ATOM 628 C C . ALA A 1 83 ? -5.240 -5.686 -5.380 1.00 86.00 83 ALA A C 1
ATOM 630 O O . ALA A 1 83 ? -6.189 -5.273 -4.710 1.00 86.00 83 ALA A O 1
ATOM 631 N N . GLU A 1 84 ? -4.429 -6.629 -4.900 1.00 87.56 84 GLU A N 1
ATOM 632 C CA . GLU A 1 84 ? -4.505 -7.131 -3.526 1.00 87.56 84 GLU A CA 1
ATOM 633 C C . GLU A 1 84 ? -4.038 -6.097 -2.495 1.00 87.56 84 GLU A C 1
ATOM 635 O O . GLU A 1 84 ? -4.733 -5.864 -1.505 1.00 87.56 84 GLU A O 1
ATOM 640 N N . LEU A 1 85 ? -2.933 -5.402 -2.762 1.00 87.06 85 LEU A N 1
ATOM 641 C CA . LEU A 1 85 ? -2.431 -4.327 -1.912 1.00 87.06 85 LEU A CA 1
ATOM 642 C C . LEU A 1 85 ? -3.424 -3.159 -1.820 1.00 87.06 85 LEU A C 1
ATOM 644 O O . LEU A 1 85 ? -3.658 -2.647 -0.730 1.00 87.06 85 LEU A O 1
ATOM 648 N N . LEU A 1 86 ? -4.065 -2.782 -2.931 1.00 87.62 86 LEU A N 1
ATOM 649 C CA . LEU A 1 86 ? -5.082 -1.724 -2.966 1.00 87.62 86 LEU A CA 1
ATOM 650 C C . LEU A 1 86 ? -6.331 -2.074 -2.145 1.00 87.62 86 LEU A C 1
ATOM 652 O O . LEU A 1 86 ? -6.966 -1.193 -1.562 1.00 87.62 86 LEU A O 1
ATOM 656 N N . ARG A 1 87 ? -6.690 -3.362 -2.072 1.00 86.94 87 ARG A N 1
ATOM 657 C CA . ARG A 1 87 ? -7.753 -3.831 -1.169 1.00 86.94 87 ARG A CA 1
ATOM 658 C C . ARG A 1 87 ? -7.336 -3.654 0.290 1.00 86.94 87 ARG A C 1
ATOM 660 O O . ARG A 1 87 ? -8.072 -3.024 1.043 1.00 86.94 87 ARG A O 1
ATOM 667 N N . PHE A 1 88 ? -6.125 -4.090 0.647 1.00 83.25 88 PHE A N 1
ATOM 668 C CA . PHE A 1 88 ? -5.560 -3.874 1.984 1.00 83.25 88 PHE A CA 1
ATOM 669 C C . PHE A 1 88 ? -5.522 -2.393 2.377 1.00 83.25 88 PHE A C 1
ATOM 671 O O . PHE A 1 88 ? -5.906 -2.031 3.489 1.00 83.25 88 PHE A O 1
ATOM 678 N N . THR A 1 89 ? -5.083 -1.515 1.472 1.00 86.44 89 THR A N 1
ATOM 679 C CA . THR A 1 89 ? -4.981 -0.080 1.761 1.00 86.44 89 THR A CA 1
ATOM 680 C C . THR A 1 89 ? -6.344 0.563 1.953 1.00 86.44 89 THR A C 1
ATOM 682 O O . THR A 1 89 ? -6.488 1.418 2.820 1.00 86.44 89 THR A O 1
ATOM 685 N N . ARG A 1 90 ? -7.362 0.129 1.199 1.00 86.12 90 ARG A N 1
ATOM 686 C CA . ARG A 1 90 ? -8.732 0.628 1.349 1.00 86.12 90 ARG A CA 1
ATOM 687 C C . ARG A 1 90 ? -9.302 0.304 2.728 1.00 86.12 90 ARG A C 1
ATOM 689 O O . ARG A 1 90 ? -9.886 1.182 3.361 1.00 86.12 90 ARG A O 1
ATOM 696 N N . ASP A 1 91 ? -9.124 -0.926 3.199 1.00 82.88 91 ASP A N 1
ATOM 697 C CA . ASP A 1 91 ? -9.604 -1.337 4.522 1.00 82.88 91 ASP A CA 1
ATOM 698 C C . ASP A 1 91 ? -8.871 -0.578 5.641 1.00 82.88 91 ASP A C 1
ATOM 700 O O . ASP A 1 91 ? -9.494 -0.105 6.597 1.00 82.88 91 ASP A O 1
ATOM 704 N N . ALA A 1 92 ? -7.564 -0.361 5.469 1.00 81.06 92 ALA A N 1
ATOM 705 C CA . ALA A 1 92 ? -6.739 0.433 6.373 1.00 81.06 92 ALA A CA 1
ATOM 706 C C . ALA A 1 92 ? -7.146 1.922 6.408 1.00 81.06 92 ALA A C 1
ATOM 708 O O . ALA A 1 92 ? -7.258 2.509 7.487 1.00 81.06 92 ALA A O 1
ATOM 709 N N . ASP A 1 93 ? -7.417 2.536 5.251 1.00 81.75 93 ASP A N 1
ATOM 710 C CA . ASP A 1 93 ? -7.898 3.920 5.153 1.00 81.75 93 ASP A CA 1
ATOM 711 C C . ASP A 1 93 ? -9.266 4.084 5.836 1.00 81.75 93 ASP A C 1
ATOM 713 O O . ASP A 1 93 ? -9.491 5.052 6.567 1.00 81.75 93 ASP A O 1
ATOM 717 N N . LEU A 1 94 ? -10.169 3.107 5.680 1.00 81.81 94 LEU A N 1
ATOM 718 C CA . LEU A 1 94 ? -11.460 3.088 6.376 1.00 81.81 94 LEU A CA 1
ATOM 719 C C . LEU A 1 94 ? -11.292 2.968 7.898 1.00 81.81 94 LEU A C 1
ATOM 721 O O . LEU A 1 94 ? -11.994 3.654 8.649 1.00 81.81 94 LEU A O 1
ATOM 725 N N . ALA A 1 95 ? -10.363 2.133 8.370 1.00 78.12 95 ALA A N 1
ATOM 726 C CA . ALA A 1 95 ? -10.046 2.014 9.792 1.00 78.12 95 ALA A CA 1
ATOM 727 C C . ALA A 1 95 ? -9.495 3.335 10.365 1.00 78.12 95 ALA A C 1
ATOM 729 O O . ALA A 1 95 ? -9.938 3.785 11.428 1.00 78.12 95 ALA A O 1
ATOM 730 N N . LEU A 1 96 ? -8.600 4.005 9.632 1.00 74.44 96 LEU A N 1
ATOM 731 C CA . LEU A 1 96 ? -8.054 5.316 10.001 1.00 74.44 96 LEU A CA 1
ATOM 732 C C . LEU A 1 96 ? -9.131 6.405 10.039 1.00 74.44 96 LEU A C 1
ATOM 734 O O . LEU A 1 96 ? -9.171 7.197 10.985 1.00 74.44 96 LEU A O 1
ATOM 738 N N . ALA A 1 97 ? -10.022 6.441 9.046 1.00 78.06 97 ALA A N 1
ATOM 739 C CA . ALA A 1 97 ? -11.126 7.396 9.001 1.00 78.06 97 ALA A CA 1
ATOM 740 C C . ALA A 1 97 ? -12.056 7.236 10.215 1.00 78.06 97 ALA A C 1
ATOM 742 O O . ALA A 1 97 ? -12.361 8.223 10.891 1.00 78.06 97 ALA A O 1
ATOM 743 N N . ARG A 1 98 ? -12.422 5.992 10.561 1.00 74.44 98 ARG A N 1
ATOM 744 C CA . ARG A 1 98 ? -13.234 5.679 11.751 1.00 74.44 98 ARG A CA 1
ATOM 745 C C . ARG A 1 98 ? -12.556 6.131 13.046 1.00 74.44 98 ARG A C 1
ATOM 747 O O . ARG A 1 98 ? -13.194 6.760 13.893 1.00 74.44 98 ARG A O 1
ATOM 754 N N . ALA A 1 99 ? -11.257 5.870 13.191 1.00 72.19 99 ALA A N 1
ATOM 755 C CA . ALA A 1 99 ? -10.494 6.294 14.363 1.00 72.19 99 ALA A CA 1
ATOM 756 C C . ALA A 1 99 ? -10.445 7.828 14.512 1.00 72.19 99 ALA A C 1
ATOM 758 O O . ALA A 1 99 ? -10.534 8.342 15.629 1.00 72.19 99 ALA A O 1
ATOM 759 N N . ARG A 1 100 ? -10.354 8.578 13.402 1.00 72.31 100 ARG A N 1
ATOM 760 C CA . ARG A 1 100 ? -10.394 10.052 13.419 1.00 72.31 100 ARG A CA 1
ATOM 761 C C . ARG A 1 100 ? -11.764 10.583 13.842 1.00 72.31 100 ARG A C 1
ATOM 763 O O . ARG A 1 100 ? -11.812 11.476 14.682 1.00 72.31 100 ARG A O 1
ATOM 770 N N . THR A 1 101 ? -12.861 10.017 13.333 1.00 70.81 101 THR A N 1
ATOM 771 C CA . THR A 1 101 ? -14.223 10.457 13.699 1.00 70.81 101 THR A CA 1
ATOM 772 C C . THR A 1 101 ? -14.541 10.265 15.183 1.00 70.81 101 THR A C 1
ATOM 774 O O . THR A 1 101 ? -15.138 11.147 15.794 1.00 70.81 101 THR A O 1
ATOM 777 N N . VAL A 1 102 ? -14.077 9.169 15.798 1.00 65.50 102 VAL A N 1
ATOM 778 C CA . VAL A 1 102 ? -14.270 8.916 17.241 1.00 65.50 102 VAL A CA 1
ATOM 779 C C . VAL A 1 102 ? -13.540 9.954 18.099 1.00 65.50 102 VAL A C 1
ATOM 781 O O . VAL A 1 102 ? -14.039 10.355 19.145 1.00 65.50 102 VAL A O 1
ATOM 784 N N . ARG A 1 103 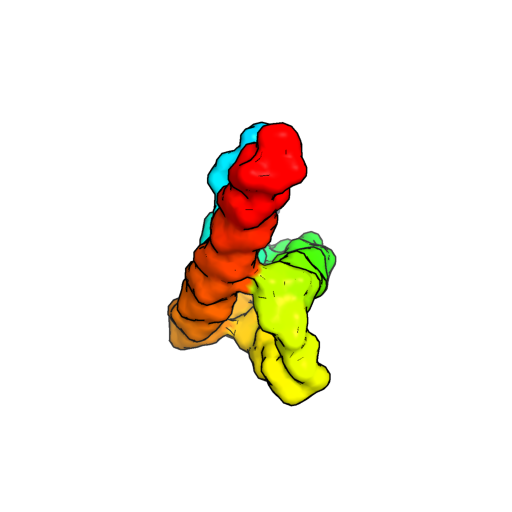? -12.377 10.437 17.648 1.00 59.66 103 ARG A N 1
ATOM 785 C CA . ARG A 1 103 ? -11.575 11.424 18.384 1.00 59.66 103 ARG A CA 1
ATOM 786 C C . ARG A 1 103 ? -12.198 12.825 18.386 1.00 59.66 103 ARG A C 1
ATOM 788 O O . ARG A 1 103 ? -12.023 13.550 19.356 1.00 59.66 103 ARG A O 1
ATOM 795 N N . VAL A 1 104 ? -12.922 13.186 17.323 1.00 61.22 104 VAL A N 1
ATOM 796 C CA . VAL A 1 104 ? -13.603 14.490 17.188 1.00 61.22 104 VAL A CA 1
ATOM 797 C C . VAL A 1 104 ? -14.921 14.524 17.967 1.00 61.22 104 VAL A C 1
ATOM 799 O O . VAL A 1 104 ? -15.270 15.560 18.513 1.00 61.22 104 VAL A O 1
ATOM 802 N N . ALA A 1 105 ? -15.632 13.398 18.068 1.00 60.16 105 ALA A N 1
ATOM 803 C CA . ALA A 1 105 ? -16.904 13.315 18.796 1.00 60.16 105 ALA A CA 1
ATOM 804 C C . ALA A 1 105 ? -16.758 13.260 20.333 1.00 60.16 105 ALA A C 1
ATOM 806 O O . ALA A 1 105 ? -17.756 13.358 21.040 1.00 60.16 105 ALA A O 1
ATOM 807 N N . GLY A 1 106 ? -15.540 13.063 20.846 1.00 53.16 106 GLY A N 1
ATOM 808 C CA . GLY A 1 106 ? -15.236 13.010 22.281 1.00 53.16 106 GLY A CA 1
ATOM 809 C C . GLY A 1 106 ? -14.500 14.238 22.828 1.00 53.16 106 GLY A C 1
ATOM 810 O O . GLY A 1 106 ? -13.946 14.140 23.921 1.00 53.16 106 GLY A O 1
ATOM 811 N N . SER A 1 107 ? -14.427 15.335 22.061 1.00 49.75 107 SER A N 1
ATOM 812 C CA . SER A 1 107 ? -13.842 16.624 22.477 1.00 49.75 107 SER A CA 1
ATOM 813 C C . SER A 1 107 ? -14.918 17.668 22.739 1.00 49.75 107 SER A C 1
ATOM 815 O O . SER A 1 107 ? -15.942 17.634 22.023 1.00 49.75 107 SER A O 1
#

Mean predicted aligned error: 7.95 Å

Nearest PDB structures (foldseek):
  6m6z-assembly1_D  TM=3.305E-01  e=7.873E+00  Escherichia coli

Foldseek 3Di:
DPPLVVVLVVLVVVQVVCVVVVNDALLSLLVNLLSCVVSVHPCSVVSLVVSLVLLCVLVVDDPVVSVVSSVLSVPGPPVVSSVVSSVSRVVSRVSVVVVVVVVVVVD

Solvent-accessible surface area (backbone atoms only — not comparable to full-atom values): 5824 Å² total; per-residue (Å²): 144,70,67,70,66,59,48,51,56,50,52,53,52,51,51,50,56,33,47,75,73,67,73,56,49,52,44,58,52,49,52,52,35,28,53,28,36,69,69,70,42,80,62,24,64,59,47,40,53,53,50,46,52,50,45,36,66,47,57,68,54,53,72,71,56,46,51,50,47,51,52,36,54,74,51,41,56,39,67,72,36,49,57,52,47,43,52,54,23,50,56,19,46,52,44,45,52,53,57,52,54,58,59,62,76,73,106